Protein 6A0C (pdb70)

Structure (mmCIF, N/CA/C/O backbone):
data_6A0C
#
_entry.id   6A0C
#
_cell.length_a   38.835
_cell.length_b   14.133
_cell.length_c   57.920
_cell.angle_alpha   90.00
_cell.angle_beta   101.62
_cell.angle_gamma   90.00
#
_symmetry.space_group_name_H-M   'P 1 21 1'
#
loop_
_entity.id
_entity.type
_entity.pdbx_description
1 polymer 'collagen type III peptide'
2 non-polymer 1,2-ETHANEDIOL
3 non-polymer GLYCEROL
4 water water
#
loop_
_atom_site.group_PDB
_atom_site.id
_atom_site.type_symbol
_atom_site.label_atom_id
_atom_site.label_alt_id
_atom_site.label_comp_id
_atom_site.label_asym_id
_a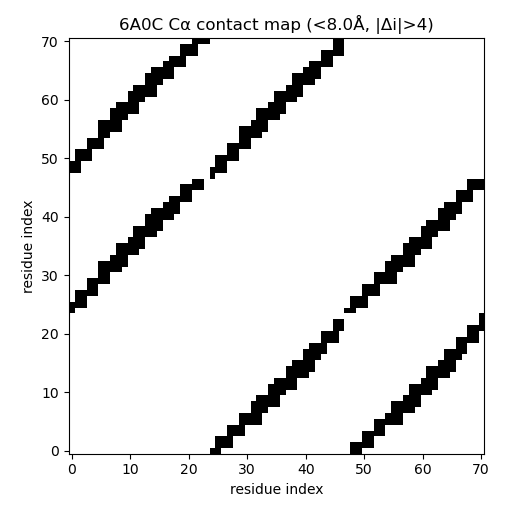tom_site.label_entity_id
_atom_site.label_seq_id
_atom_site.pdbx_PDB_ins_code
_atom_site.Cartn_x
_atom_site.Cartn_y
_atom_site.Cartn_z
_atom_site.occupancy
_atom_site.B_iso_or_equiv
_atom_site.auth_seq_id
_atom_site.auth_comp_id
_atom_site.auth_asym_id
_atom_site.auth_atom_id
_atom_site.pdbx_PDB_model_num
ATOM 1 N N . PRO A 1 1 ? 38.356 3.714 41.241 1.00 36.18 1 PRO A N 1
ATOM 2 C CA . PRO A 1 1 ? 37.606 2.737 40.448 1.00 32.10 1 PRO A CA 1
ATOM 3 C C . PRO A 1 1 ? 36.712 3.425 39.436 1.00 24.82 1 PRO A C 1
ATOM 4 O O . PRO A 1 1 ? 36.416 4.608 39.591 1.00 22.92 1 PRO A O 1
ATOM 16 N N . GLY A 1 3 ? 33.500 4.734 37.427 1.00 22.64 3 GLY A N 1
ATOM 17 C CA . GLY A 1 3 ? 32.231 5.224 37.908 1.00 18.35 3 GLY A CA 1
ATOM 18 C C . GLY A 1 3 ? 31.116 4.272 37.537 1.00 20.42 3 GLY A C 1
ATOM 19 O O . GLY A 1 3 ? 31.350 3.238 36.910 1.00 19.80 3 GLY A O 1
ATOM 20 N N . PRO A 1 4 ? 29.884 4.617 37.911 1.00 23.57 4 PRO A N 1
ATOM 21 C CA . PRO A 1 4 ? 28.743 3.770 37.584 1.00 19.76 4 PRO A CA 1
ATOM 22 C C . PRO A 1 4 ? 28.367 3.900 36.109 1.00 19.68 4 PRO A C 1
ATOM 23 O O . PRO A 1 4 ? 28.816 4.833 35.446 1.00 19.43 4 PRO A O 1
ATOM 35 N N . GLY A 1 6 ? 26.156 4.898 32.851 1.00 18.69 6 GLY A N 1
ATOM 36 C CA . GLY A 1 6 ? 25.282 6.019 32.583 1.00 22.57 6 GLY A CA 1
ATOM 37 C C . GLY A 1 6 ? 23.837 5.598 32.739 1.00 17.59 6 GLY A C 1
ATOM 38 O O . GLY A 1 6 ? 23.544 4.414 32.872 1.00 21.23 6 GLY A O 1
ATOM 39 N N . PRO A 1 7 ? 22.921 6.567 32.744 1.00 17.16 7 PRO A N 1
ATOM 40 C CA . PRO A 1 7 ? 21.499 6.226 32.861 1.00 18.52 7 PRO A CA 1
ATOM 41 C C . PRO A 1 7 ? 20.951 5.555 31.570 1.00 28.30 7 PRO A C 1
ATOM 42 O O . PRO A 1 7 ? 21.626 5.530 30.533 1.00 18.27 7 PRO A O 1
ATOM 54 N N . GLY A 1 9 ? 18.977 4.630 28.098 1.00 15.82 9 GLY A N 1
ATOM 55 C CA . GLY A 1 9 ? 18.583 5.389 26.930 1.00 15.31 9 GLY A CA 1
ATOM 56 C C . GLY A 1 9 ? 17.093 5.652 26.897 1.00 17.30 9 GLY A C 1
ATOM 57 O O . GLY A 1 9 ? 16.316 4.942 27.536 1.00 15.20 9 GLY A O 1
ATOM 58 N N . PHE A 1 10 ? 16.690 6.685 26.164 1.00 12.95 10 PHE A N 1
ATOM 59 C CA . PHE A 1 10 ? 15.273 6.932 25.945 1.00 13.85 10 PHE A CA 1
ATOM 60 C C . PHE A 1 10 ? 14.641 5.793 25.156 1.00 13.65 10 PHE A C 1
ATOM 61 O O . PHE A 1 10 ? 15.305 5.077 24.400 1.00 13.97 10 PHE A O 1
ATOM 69 N N . ARG A 1 11 ? 13.324 5.662 25.310 1.00 13.09 11 ARG A N 1
ATOM 70 C CA . ARG A 1 11 ? 12.554 4.755 24.468 1.00 13.37 11 ARG A CA 1
ATOM 71 C C . ARG A 1 11 ? 12.709 5.128 22.993 1.00 14.69 11 ARG A C 1
ATOM 72 O O . ARG A 1 11 ? 12.830 6.307 22.633 1.00 16.50 11 ARG A O 1
ATOM 80 N N . GLY A 1 12 ? 12.712 4.108 22.131 1.00 11.35 12 GLY A N 1
ATOM 81 C CA . GLY A 1 12 ? 12.821 4.319 20.703 1.00 16.62 12 GLY A CA 1
ATOM 82 C C . GLY A 1 12 ? 11.612 4.999 20.091 1.00 20.05 12 GLY A C 1
ATOM 83 O O . GLY A 1 12 ? 10.557 5.139 20.720 1.00 15.15 12 GLY A O 1
ATOM 84 N N . PRO A 1 13 ? 11.739 5.409 18.836 1.00 15.60 13 PRO A N 1
ATOM 85 C CA . PRO A 1 13 ? 10.643 6.116 18.172 1.00 23.16 13 PRO A CA 1
ATOM 86 C C . PRO A 1 13 ? 9.564 5.139 17.739 1.00 23.10 13 PRO A C 1
ATOM 87 O O . PRO A 1 13 ? 9.745 3.921 17.748 1.00 16.15 13 PRO A O 1
ATOM 91 N N . ALA A 1 14 ? 8.425 5.696 17.345 1.00 17.72 14 ALA A N 1
ATOM 92 C CA . ALA A 1 14 ? 7.370 4.862 16.797 1.00 17.32 14 ALA A CA 1
ATOM 93 C C . ALA A 1 14 ? 7.840 4.211 15.500 1.00 18.17 14 ALA A C 1
ATOM 94 O O . ALA A 1 14 ? 8.672 4.757 14.774 1.00 18.35 14 ALA A O 1
ATOM 96 N N . GLY A 1 15 ? 7.309 3.026 15.213 1.00 14.24 15 GLY A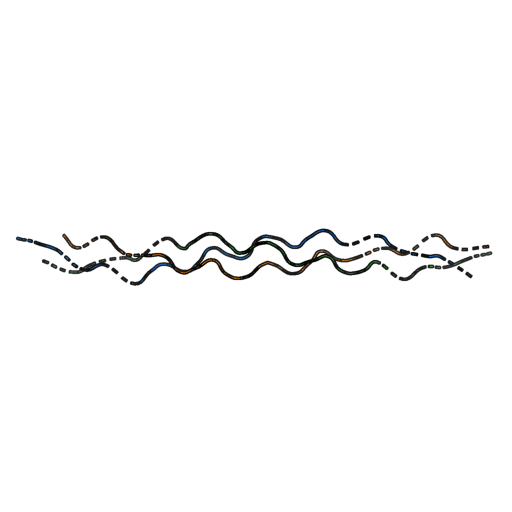 N 1
ATOM 97 C CA . GLY A 1 15 ? 7.549 2.398 13.938 1.00 14.27 15 GLY A CA 1
ATOM 98 C C . GLY A 1 15 ? 6.862 3.160 12.817 1.00 13.76 15 GLY A C 1
ATOM 99 O O . GLY A 1 15 ? 6.045 4.053 13.046 1.00 15.75 15 GLY A O 1
ATOM 100 N N . PRO A 1 16 ? 7.194 2.819 11.577 1.00 12.83 16 PRO A N 1
ATOM 101 C CA . PRO A 1 16 ? 6.550 3.475 10.438 1.00 11.56 16 PRO A CA 1
ATOM 102 C C . PRO A 1 16 ? 5.079 3.115 10.346 1.00 13.08 16 PRO A C 1
ATOM 103 O O . PRO A 1 16 ? 4.634 2.075 10.843 1.00 11.01 16 PRO A O 1
ATOM 107 N N . ASN A 1 17 ? 4.312 4.020 9.725 1.00 10.20 17 ASN A N 1
ATOM 108 C CA . ASN A 1 17 ? 2.941 3.716 9.347 1.00 10.64 17 ASN A CA 1
ATOM 109 C C . ASN A 1 17 ? 2.906 2.437 8.541 1.00 12.81 17 ASN A C 1
ATOM 110 O O . ASN A 1 17 ? 3.855 2.112 7.821 1.00 9.60 17 ASN A O 1
ATOM 115 N N . GLY A 1 18 ? 1.803 1.709 8.649 1.00 9.14 18 GLY A N 1
ATOM 116 C CA . GLY A 1 18 ? 1.619 0.556 7.792 1.00 8.33 18 GLY A CA 1
ATOM 117 C C . GLY A 1 18 ? 1.596 0.950 6.325 1.00 9.05 18 GLY A C 1
ATOM 118 O O . GLY A 1 18 ? 1.301 2.093 5.965 1.00 9.95 18 GLY A O 1
ATOM 119 N N . ILE A 1 19 ? 1.901 -0.010 5.455 1.00 7.28 19 ILE A N 1
ATOM 120 C CA . ILE A 1 19 ? 1.768 0.225 4.015 1.00 9.20 19 ILE A CA 1
ATOM 121 C C . ILE A 1 19 ? 0.289 0.318 3.652 1.00 8.11 19 ILE A C 1
ATOM 122 O O . ILE A 1 19 ? -0.577 -0.118 4.435 1.00 8.62 19 ILE A O 1
ATOM 127 N N . PRO A 1 20 ? -0.048 0.907 2.506 1.00 8.76 20 PRO A N 1
ATOM 128 C CA . PRO A 1 20 ? -1.446 0.942 2.065 1.00 9.41 20 PRO A CA 1
ATOM 129 C C . PRO A 1 20 ? -2.049 -0.446 1.940 1.00 11.08 20 PRO A C 1
ATOM 130 O O . PRO A 1 20 ? -1.361 -1.455 1.751 1.00 10.29 20 PRO A O 1
ATOM 134 N N . GLY A 1 21 ? -3.373 -0.488 2.041 1.00 9.49 21 GLY A N 1
ATOM 135 C CA . GLY A 1 21 ? -4.085 -1.706 1.793 1.00 8.55 21 GLY A CA 1
ATOM 136 C C . GLY A 1 21 ? -4.130 -2.059 0.318 1.00 9.52 21 GLY A C 1
ATOM 137 O O . GLY A 1 21 ? -3.594 -1.351 -0.553 1.00 10.13 21 GLY A O 1
ATOM 138 N N . PRO A 1 22 ? -4.765 -3.186 0.018 1.00 8.83 22 PRO A N 1
ATOM 139 C CA . PRO A 1 22 ? -4.917 -3.599 -1.370 1.00 8.37 22 PRO A CA 1
ATOM 140 C C . PRO A 1 22 ? -5.979 -2.752 -2.093 1.00 9.09 22 PRO A C 1
ATOM 141 O O . PRO A 1 22 ? -6.668 -1.933 -1.480 1.00 8.84 22 PRO A O 1
ATOM 153 N N . GLY A 1 24 ? -9.399 -1.469 -3.798 1.00 9.04 24 GLY A N 1
ATOM 154 C CA . GLY A 1 24 ? -10.769 -1.631 -3.368 1.00 10.76 24 GLY A CA 1
ATOM 155 C C . GLY A 1 24 ? -11.537 -2.512 -4.336 1.00 11.85 24 GLY A C 1
ATOM 156 O O . GLY A 1 24 ? -11.006 -2.923 -5.363 1.00 12.28 24 GLY A O 1
ATOM 157 N N . PRO A 1 25 ? -12.796 -2.806 -4.008 1.00 12.72 25 PRO A N 1
ATOM 158 C CA . PRO A 1 25 ? -13.629 -3.609 -4.900 1.00 12.34 25 PRO A CA 1
ATOM 159 C C . PRO A 1 25 ? -14.053 -2.858 -6.162 1.00 12.95 25 PRO A C 1
ATOM 160 O O . PRO A 1 25 ? -13.991 -1.624 -6.214 1.00 14.29 25 PRO A O 1
ATOM 172 N N . GLY A 1 27 ? -16.365 -0.985 -8.751 1.00 23.11 27 GLY A N 1
ATOM 173 C CA . GLY A 1 27 ? -17.459 -0.060 -8.523 1.00 26.13 27 GLY A CA 1
ATOM 174 C C . GLY A 1 27 ? -18.810 -0.653 -8.866 1.00 30.19 27 GLY A C 1
ATOM 175 O O . GLY A 1 27 ? -18.893 -1.754 -9.408 1.00 29.50 27 GLY A O 1
ATOM 176 N N . PRO A 1 28 ? -19.877 0.073 -8.550 1.00 34.80 28 PRO A N 1
ATOM 177 C CA . PRO A 1 28 ? -21.223 -0.398 -8.890 1.00 48.04 28 PRO A CA 1
ATOM 178 C C . PRO A 1 28 ? -21.479 -0.288 -10.380 1.00 39.30 28 PRO A C 1
ATOM 179 O O . PRO A 1 28 ? -20.814 0.493 -11.081 1.00 38.36 28 PRO A O 1
ATOM 190 N N . GLY A 1 30 ? -22.598 0.869 -13.882 1.00 59.34 30 GLY A N 1
ATOM 191 C CA . GLY A 1 30 ? -22.817 2.216 -14.375 1.00 52.70 30 GLY A CA 1
ATOM 192 C C . GLY A 1 30 ? -21.593 2.782 -15.070 1.00 76.68 30 GLY A C 1
ATOM 193 O O . GLY A 1 30 ? -21.213 2.332 -16.153 1.00 92.35 30 GLY A O 1
ATOM 194 N N . PRO B 1 1 ? 39.423 7.847 43.854 1.00 52.83 1 PRO B N 1
ATOM 195 C CA . PRO B 1 1 ? 37.966 7.901 43.997 1.00 42.80 1 PRO B CA 1
ATOM 196 C C . PRO B 1 1 ? 37.262 7.284 42.808 1.00 42.82 1 PRO B C 1
ATOM 197 O O . PRO B 1 1 ? 37.884 7.035 41.777 1.00 47.21 1 PRO B O 1
ATOM 209 N N . GLY B 1 3 ? 34.950 7.271 39.559 1.00 32.00 3 GLY B N 1
ATOM 210 C CA . GLY B 1 3 ? 34.727 8.219 38.488 1.00 32.41 3 GLY B CA 1
ATOM 211 C C . GLY B 1 3 ? 33.278 8.612 38.308 1.00 39.02 3 GLY B C 1
ATOM 212 O O . GLY B 1 3 ? 32.396 8.129 39.023 1.00 28.89 3 GLY B O 1
ATOM 213 N N . PRO B 1 4 ? 33.019 9.501 37.343 1.00 32.86 4 PRO B N 1
ATOM 214 C CA . PRO B 1 4 ? 31.658 9.968 37.062 1.00 31.65 4 PRO B CA 1
ATOM 215 C C . PRO B 1 4 ? 30.838 8.899 36.349 1.00 29.95 4 PRO B C 1
ATOM 216 O O . PRO B 1 4 ? 31.384 7.861 35.982 1.00 27.40 4 PRO B O 1
ATOM 228 N N . GLY B 1 6 ? 29.026 6.902 33.355 1.00 23.52 6 GLY B N 1
ATOM 229 C CA . GLY B 1 6 ? 29.251 6.731 31.936 1.00 23.53 6 GLY B CA 1
ATOM 230 C C . GLY B 1 6 ? 28.238 7.544 31.161 1.00 24.46 6 GLY B C 1
ATOM 231 O O . GLY B 1 6 ? 27.331 8.122 31.751 1.00 22.79 6 GLY B O 1
ATOM 232 N N . PRO B 1 7 ? 28.391 7.596 29.834 1.00 27.92 7 PRO B N 1
ATOM 233 C CA . PRO B 1 7 ? 27.427 8.253 28.949 1.00 25.28 7 PRO B CA 1
ATOM 234 C C . PRO B 1 7 ? 26.062 7.582 29.054 1.00 25.91 7 PRO B C 1
ATOM 235 O O . PRO B 1 7 ? 25.981 6.411 29.421 1.00 19.21 7 PRO B O 1
ATOM 247 N N . GLY B 1 9 ? 22.706 5.667 27.846 1.00 19.96 9 GLY B N 1
ATOM 248 C CA . GLY B 1 9 ? 22.494 4.635 26.858 1.00 19.20 9 GLY B CA 1
ATOM 249 C C . GLY B 1 9 ? 21.943 5.240 25.589 1.00 22.99 9 GLY B C 1
ATOM 250 O O . GLY B 1 9 ? 21.398 6.347 25.607 1.00 22.14 9 GLY B O 1
ATOM 251 N N . PHE B 1 10 ? 22.091 4.519 24.483 1.00 21.32 10 PHE B N 1
ATOM 252 C CA . PHE B 1 10 ? 21.523 4.975 23.226 1.00 19.70 10 PHE B CA 1
ATOM 253 C C . PHE B 1 10 ? 20.004 4.788 23.222 1.00 17.66 10 PHE B C 1
ATOM 254 O O . PHE B 1 10 ? 19.445 3.985 23.975 1.00 17.15 10 PHE B O 1
ATOM 262 N N . ARG B 1 11 ? 19.337 5.565 22.372 1.00 18.03 11 ARG B N 1
ATOM 263 C CA . ARG B 1 11 ? 17.887 5.461 22.251 1.00 18.13 11 ARG B CA 1
ATOM 264 C C . ARG B 1 11 ? 17.498 4.053 21.805 1.00 15.52 11 ARG B C 1
ATOM 265 O O . ARG B 1 11 ? 18.256 3.359 21.124 1.00 20.89 11 ARG B O 1
ATOM 273 N N . GLY B 1 12 ? 16.303 3.627 22.206 1.00 16.36 12 GLY B N 1
ATOM 274 C CA . GLY B 1 12 ? 15.809 2.318 21.852 1.00 13.42 12 GLY B CA 1
ATOM 275 C C . GLY B 1 12 ? 15.555 2.170 20.364 1.00 16.53 12 GLY B C 1
ATOM 276 O O . GLY B 1 12 ? 15.533 3.146 19.604 1.00 15.96 12 GLY B O 1
ATOM 277 N N . PRO B 1 13 ? 15.362 0.933 19.916 1.00 15.52 13 PRO B N 1
ATOM 278 C CA . PRO B 1 13 ? 15.030 0.711 18.510 1.00 13.69 13 PRO B CA 1
ATOM 279 C C . PRO B 1 13 ? 13.643 1.231 18.191 1.00 16.85 13 PRO B C 1
ATOM 280 O O . PRO B 1 13 ? 12.778 1.368 19.057 1.00 12.11 13 PRO B O 1
ATOM 284 N N . ALA B 1 14 ? 13.434 1.509 16.907 1.00 15.80 14 ALA B N 1
ATOM 285 C CA . ALA B 1 14 ? 12.109 1.897 16.464 1.00 15.35 14 ALA B CA 1
ATOM 286 C C . ALA B 1 14 ? 11.129 0.752 16.689 1.00 14.32 14 ALA B C 1
ATOM 287 O O . ALA B 1 14 ? 11.498 -0.429 16.698 1.00 14.87 14 ALA B O 1
ATOM 289 N N . GLY B 1 15 ? 9.867 1.110 16.893 1.00 12.81 15 GLY B N 1
ATOM 290 C CA . GLY B 1 15 ? 8.830 0.127 17.073 1.00 13.86 15 GLY B CA 1
ATOM 291 C C . GLY B 1 15 ? 8.481 -0.600 15.790 1.00 11.67 15 GLY B C 1
ATOM 292 O O . GLY B 1 15 ? 8.966 -0.277 14.696 1.00 12.65 15 GLY B O 1
ATOM 293 N N . PRO B 1 16 ? 7.626 -1.611 15.916 1.00 15.66 16 PRO B N 1
ATOM 294 C CA . PRO B 1 16 ? 7.210 -2.392 14.748 1.00 15.11 16 PRO B CA 1
ATOM 295 C C . PRO B 1 16 ? 6.426 -1.554 13.752 1.00 13.39 16 PRO B C 1
ATOM 296 O O . PRO B 1 16 ? 5.858 -0.508 14.079 1.00 12.58 16 PRO B O 1
ATOM 300 N N . ASN B 1 17 ? 6.401 -2.043 12.509 1.00 10.40 17 ASN B N 1
ATOM 301 C CA . ASN B 1 17 ? 5.520 -1.491 11.484 1.00 9.51 17 ASN B CA 1
ATOM 302 C C . ASN B 1 17 ? 4.087 -1.399 11.973 1.00 9.25 17 ASN B C 1
ATOM 303 O O . ASN B 1 17 ? 3.581 -2.317 12.625 1.00 11.88 17 ASN B O 1
ATOM 308 N N . GLY B 1 18 ? 3.396 -0.329 11.579 1.00 9.28 18 GLY B N 1
ATOM 309 C CA . GLY B 1 18 ? 1.953 -0.307 11.713 1.00 10.17 18 GLY B CA 1
ATOM 310 C C . GLY B 1 18 ? 1.295 -1.378 10.863 1.00 9.64 18 GLY B C 1
ATOM 311 O O . GLY B 1 18 ? 1.883 -1.923 9.923 1.00 11.15 18 GLY B O 1
ATOM 312 N N . ILE B 1 19 ? 0.054 -1.698 11.209 1.00 9.44 19 ILE B N 1
ATOM 313 C CA . ILE B 1 19 ? -0.669 -2.708 10.451 1.00 10.40 19 ILE B CA 1
ATOM 314 C C . ILE B 1 19 ? -0.988 -2.131 9.076 1.00 10.95 19 ILE B C 1
ATOM 315 O O . ILE B 1 19 ? -1.146 -0.907 8.924 1.00 10.71 19 ILE B O 1
ATOM 320 N N . PRO B 1 20 ? -1.039 -2.951 8.033 1.00 8.63 20 PRO B N 1
ATOM 321 C CA . PRO B 1 20 ? -1.367 -2.415 6.708 1.00 8.68 20 PRO B CA 1
ATOM 322 C C . PRO B 1 20 ? -2.772 -1.836 6.697 1.00 9.02 20 PRO B C 1
ATOM 323 O O . PRO B 1 20 ? -3.616 -2.152 7.540 1.00 11.90 20 PRO B O 1
ATOM 327 N N . GLY B 1 21 ? -2.995 -0.935 5.745 1.00 10.13 21 GLY B N 1
ATOM 328 C CA . GLY B 1 21 ? -4.246 -0.242 5.619 1.00 9.76 21 GLY B CA 1
ATOM 329 C C . GLY B 1 21 ? -5.341 -1.154 5.112 1.00 11.31 21 GLY B C 1
ATOM 330 O O . GLY B 1 21 ? -5.103 -2.280 4.656 1.00 12.17 21 GLY B O 1
ATOM 331 N N . PRO B 1 22 ? -6.582 -0.679 5.197 1.00 11.62 22 PRO B N 1
ATOM 332 C CA . PRO B 1 22 ? -7.742 -1.410 4.699 1.00 13.28 22 PRO B CA 1
ATOM 333 C C . PRO B 1 22 ? -7.802 -1.378 3.175 1.00 12.24 22 PRO B C 1
ATOM 334 O O . PRO B 1 22 ? -7.105 -0.578 2.544 1.00 11.42 22 PRO B O 1
ATOM 346 N N . GLY B 1 24 ? -8.962 -0.378 -0.463 1.00 11.55 24 GLY B N 1
ATOM 347 C CA . GLY B 1 24 ? -9.314 0.941 -0.948 1.00 17.02 24 GLY B CA 1
ATOM 348 C C . GLY B 1 24 ? -10.797 1.144 -1.165 1.00 13.83 24 GLY B C 1
ATOM 349 O O . GLY B 1 24 ? -11.583 0.210 -1.041 1.00 14.54 24 GLY B O 1
ATOM 350 N N . PRO B 1 25 ? -11.1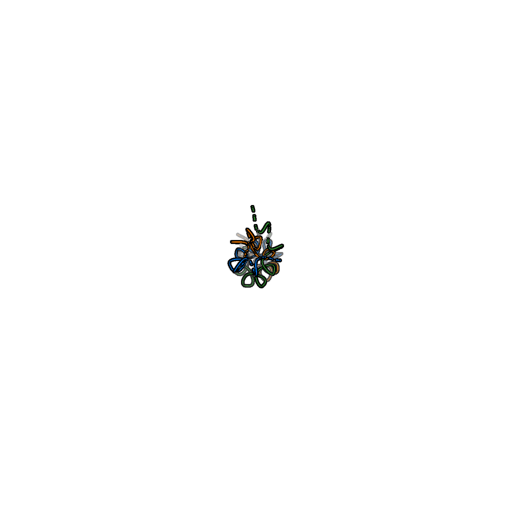82 2.372 -1.527 1.00 13.67 25 PRO B N 1
ATOM 351 C CA . PRO B 1 25 ? -12.574 2.673 -1.863 1.00 14.95 25 PRO B CA 1
ATOM 352 C C . PRO B 1 25 ? -13.046 1.863 -3.065 1.00 13.62 25 PRO B C 1
ATOM 353 O O . PRO B 1 25 ? -12.249 1.422 -3.895 1.00 12.31 25 PRO B O 1
ATOM 365 N N . GLY B 1 27 ? -14.450 1.295 -6.750 1.00 13.12 27 GLY B N 1
ATOM 366 C CA . GLY B 1 27 ? -14.179 2.021 -7.969 1.00 13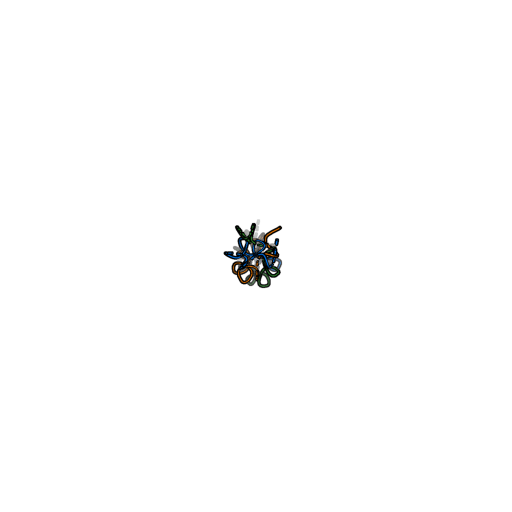.10 27 GLY B CA 1
ATOM 367 C C . GLY B 1 27 ? -15.328 2.912 -8.390 1.00 14.27 27 GLY B C 1
ATOM 368 O O . GLY B 1 27 ? -16.419 2.842 -7.818 1.00 15.09 27 GLY B O 1
ATOM 369 N N . PRO B 1 28 ? -15.096 3.744 -9.413 1.00 15.31 28 PRO B N 1
ATOM 370 C CA . PRO B 1 28 ? -16.149 4.570 -10.013 1.00 17.38 28 PRO B CA 1
ATOM 371 C C . PRO B 1 28 ? -17.330 3.738 -10.528 1.00 20.46 28 PRO B C 1
ATOM 372 O O . PRO B 1 28 ? -17.200 2.553 -10.856 1.00 17.29 28 PRO B O 1
ATOM 384 N N . PRO C 1 1 ? 43.876 11.495 38.482 1.00 47.84 1 PRO C N 1
ATOM 385 C CA . PRO C 1 1 ? 43.615 11.031 39.850 0.00 42.78 1 PRO C CA 1
ATOM 386 C C . PRO C 1 1 ? 42.152 10.643 40.116 1.00 42.96 1 PRO C C 1
ATOM 387 O O . PRO C 1 1 ? 41.947 9.647 40.815 1.00 40.05 1 PRO C O 1
ATOM 399 N N . GLY C 1 3 ? 38.641 8.797 39.253 1.00 30.85 3 GLY C N 1
ATOM 400 C CA . GLY C 1 3 ? 38.431 7.545 38.554 1.00 29.97 3 GLY C CA 1
ATOM 401 C C . GLY C 1 3 ? 37.876 7.775 37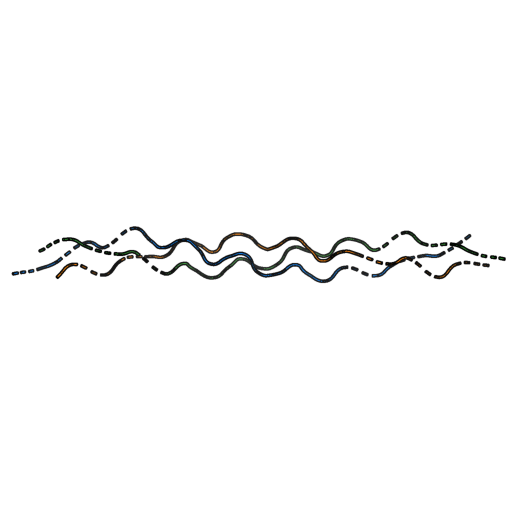.164 1.00 33.23 3 GLY C C 1
ATOM 402 O O . GLY C 1 3 ? 37.319 8.834 36.885 1.00 37.01 3 GLY C O 1
ATOM 403 N N . PRO C 1 4 ? 38.029 6.785 36.279 1.00 30.49 4 PRO C N 1
ATOM 404 C CA . PRO C 1 4 ? 37.441 6.895 34.940 1.00 30.29 4 PRO C CA 1
ATOM 405 C C . PRO C 1 4 ? 35.919 6.855 34.997 1.00 29.30 4 PRO C C 1
ATOM 406 O O . PRO C 1 4 ? 35.349 6.326 35.948 1.00 26.05 4 PRO C O 1
ATOM 418 N N . GLY C 1 6 ? 32.215 5.488 34.160 1.00 23.68 6 GLY C N 1
ATOM 419 C CA . GLY C 1 6 ? 31.695 4.156 33.932 1.00 22.84 6 GLY C CA 1
ATOM 420 C C . GLY C 1 6 ? 31.370 3.909 32.475 1.00 22.54 6 GLY C C 1
ATOM 421 O O . GLY C 1 6 ? 31.553 4.781 31.630 1.00 23.15 6 GLY C O 1
ATOM 422 N N . PRO C 1 7 ? 30.891 2.703 32.165 1.00 24.26 7 PRO C N 1
ATOM 423 C CA . PRO C 1 7 ? 30.487 2.368 30.797 1.00 29.75 7 PRO C CA 1
ATOM 424 C C . PRO C 1 7 ? 29.203 3.094 30.397 1.00 30.37 7 PRO C C 1
ATOM 425 O O . PRO C 1 7 ? 28.539 3.678 31.257 1.00 22.49 7 PRO C O 1
ATOM 437 N N . GLY C 1 9 ? 25.294 3.742 29.400 1.00 26.23 9 GLY C N 1
ATOM 438 C CA . GLY C 1 9 ? 24.070 3.234 29.992 1.00 24.48 9 GLY C CA 1
ATOM 439 C C . GLY C 1 9 ? 23.398 2.155 29.172 1.00 36.03 9 GLY C C 1
ATOM 440 O O . GLY C 1 9 ? 23.740 1.931 28.004 1.00 27.16 9 GLY C O 1
ATOM 441 N N . PHE C 1 10 ? 22.426 1.488 29.787 1.00 24.98 10 PHE C N 1
ATOM 442 C CA . PHE C 1 10 ? 21.676 0.457 29.088 1.00 33.34 10 PHE C CA 1
ATOM 443 C C . PHE C 1 10 ? 20.838 1.073 27.976 1.00 39.30 10 PHE C C 1
ATOM 444 O O . PHE C 1 10 ? 20.216 2.124 28.154 1.00 25.04 10 PHE C O 1
ATOM 452 N N . ARG C 1 11 ? 20.823 0.411 26.821 1.00 30.45 11 ARG C N 1
ATOM 453 C CA . ARG C 1 11 ? 20.009 0.884 25.711 1.00 21.01 11 ARG C CA 1
ATOM 454 C C . ARG C 1 11 ? 18.537 0.947 26.116 1.00 19.00 11 ARG C C 1
ATOM 455 O O . ARG C 1 11 ? 18.066 0.171 26.953 1.00 22.93 11 ARG C O 1
ATOM 463 N N . GLY C 1 12 ? 17.814 1.904 25.531 1.00 15.78 12 GLY C N 1
ATOM 464 C CA . GLY C 1 12 ? 16.414 2.098 25.832 1.00 16.74 12 GLY C CA 1
ATOM 465 C C . GLY C 1 12 ? 15.519 1.022 25.245 1.00 14.43 12 GLY C C 1
ATOM 466 O O . GLY C 1 12 ? 15.923 0.252 24.367 1.00 15.65 12 GLY C O 1
ATOM 467 N N . PRO C 1 13 ? 14.272 0.957 25.712 1.00 13.73 13 PRO C N 1
ATOM 468 C CA . PRO C 1 13 ? 13.305 0.001 25.165 1.00 14.52 13 PRO C CA 1
ATOM 469 C C . PRO C 1 13 ? 12.818 0.424 23.784 1.00 13.91 13 PRO C C 1
ATOM 470 O O . PRO C 1 13 ? 12.948 1.579 23.365 1.00 13.24 13 PRO C O 1
ATOM 474 N N . ALA C 1 14 ? 12.214 -0.534 23.089 1.00 14.93 14 ALA C N 1
ATOM 475 C CA . ALA C 1 14 ? 11.695 -0.250 21.757 1.00 14.80 14 ALA C CA 1
ATOM 476 C C . ALA C 1 14 ? 10.507 0.709 21.805 1.00 17.58 14 ALA C C 1
ATOM 477 O O . ALA C 1 14 ? 9.805 0.837 22.814 1.00 16.74 14 ALA C O 1
ATOM 479 N N . GLY C 1 15 ? 10.280 1.382 20.679 1.00 15.96 15 GLY C N 1
ATOM 480 C CA . GLY C 1 15 ? 9.174 2.292 20.565 1.00 16.67 15 GLY C CA 1
ATOM 481 C C . GLY C 1 15 ? 7.879 1.566 20.284 1.00 16.80 15 GLY C C 1
ATOM 482 O O . GLY C 1 15 ? 7.834 0.350 20.100 1.00 14.79 15 GLY C O 1
ATOM 483 N N . PRO C 1 16 ? 6.798 2.329 20.247 1.00 15.88 16 PRO C N 1
ATOM 484 C CA . PRO C 1 16 ? 5.483 1.732 19.992 1.00 19.64 16 PRO C CA 1
ATOM 485 C C . PRO C 1 16 ? 5.308 1.330 18.530 1.00 17.25 16 PRO C C 1
ATOM 486 O O . PRO C 1 16 ? 6.039 1.767 17.637 1.00 15.09 16 PRO C O 1
ATOM 490 N N . ASN C 1 17 ? 4.311 0.473 18.295 1.00 18.97 17 ASN C N 1
ATOM 491 C CA . ASN C 1 17 ? 3.934 0.131 16.929 1.00 12.69 17 ASN C CA 1
ATOM 492 C C . ASN C 1 17 ? 3.513 1.388 16.177 1.00 13.21 17 ASN C C 1
ATOM 493 O O . ASN C 1 17 ? 2.977 2.342 16.751 1.00 17.87 17 ASN C O 1
ATOM 498 N N . GLY C 1 18 ? 3.756 1.390 14.872 1.00 12.16 18 GLY C N 1
ATOM 499 C CA . GLY C 1 18 ? 3.259 2.461 14.038 1.00 11.17 18 GLY C CA 1
ATOM 500 C C . GLY C 1 18 ? 1.748 2.424 13.915 1.00 14.6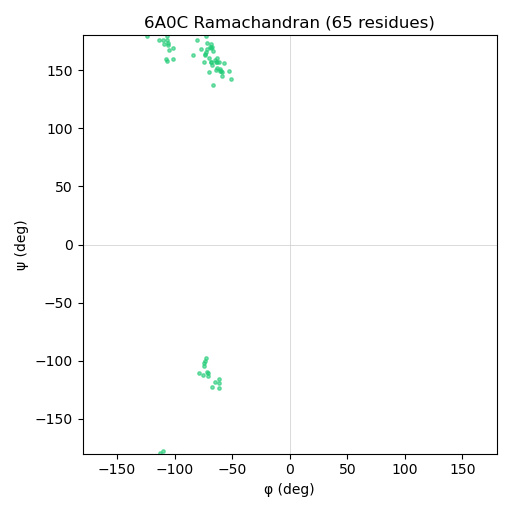9 18 GLY C C 1
ATOM 501 O O . GLY C 1 18 ? 1.060 1.506 14.366 1.00 13.13 18 GLY C O 1
ATOM 502 N N . ILE C 1 19 ? 1.215 3.471 13.299 1.00 11.33 19 ILE C N 1
ATOM 503 C CA . ILE C 1 19 ? -0.230 3.566 13.123 1.00 11.85 19 ILE C CA 1
ATOM 504 C C . ILE C 1 19 ? -0.657 2.787 11.876 1.00 10.57 19 ILE C C 1
ATOM 505 O O . ILE C 1 19 ? 0.187 2.461 11.025 1.00 10.99 19 ILE C O 1
ATOM 510 N N . PRO C 1 20 ? -1.944 2.4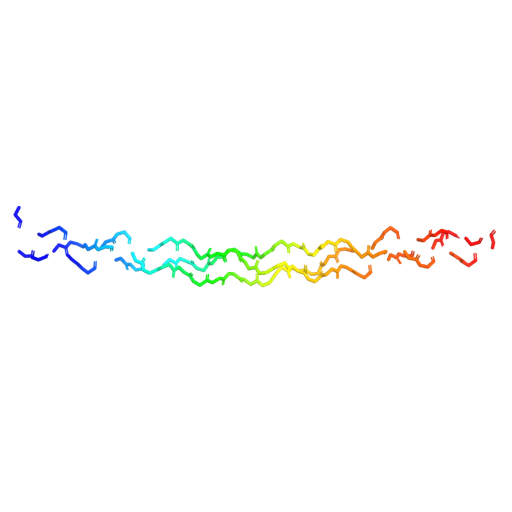61 11.729 1.00 11.02 20 PRO C N 1
ATOM 511 C CA . PRO C 1 20 ? -2.380 1.712 10.542 1.00 9.75 2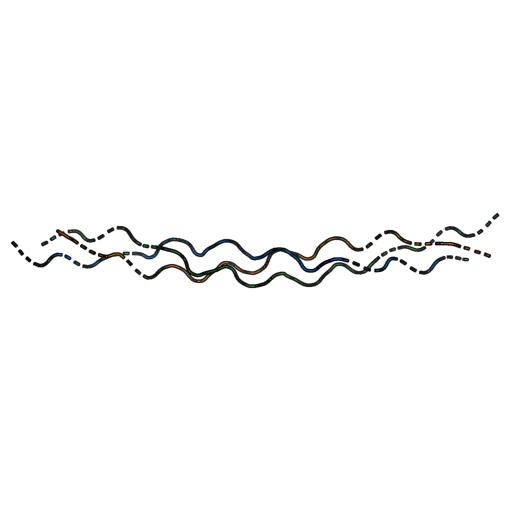0 PRO C CA 1
ATOM 512 C C . PRO C 1 20 ? -2.101 2.470 9.253 1.00 15.39 20 PRO C C 1
ATOM 513 O O . PRO C 1 20 ? -2.117 3.702 9.215 1.00 11.23 20 PRO C O 1
ATOM 517 N N . GLY C 1 21 ? -1.855 1.714 8.186 1.00 10.57 21 GLY C N 1
ATOM 518 C CA . GLY C 1 21 ? -1.654 2.294 6.882 1.00 8.44 21 GLY C CA 1
ATOM 519 C C . GLY C 1 21 ? -2.926 2.886 6.318 1.00 8.21 21 GLY C C 1
ATOM 520 O O . GLY C 1 21 ? -4.024 2.714 6.857 1.00 10.81 21 GLY C O 1
ATOM 521 N N . PRO C 1 22 ? -2.793 3.627 5.214 1.00 8.93 22 PRO C N 1
ATOM 522 C CA . PRO C 1 22 ? -3.929 4.239 4.533 1.00 9.25 22 PRO C CA 1
ATOM 523 C C . PRO C 1 22 ? -4.678 3.236 3.668 1.00 9.92 22 PRO C C 1
ATOM 524 O O . PRO C 1 22 ? -4.203 2.135 3.386 1.00 9.46 22 PRO C O 1
ATOM 536 N N . GLY C 1 24 ? -6.055 1.427 0.349 1.00 9.93 24 GLY C N 1
ATOM 537 C CA . GLY C 1 24 ? -5.431 1.143 -0.931 1.00 10.69 24 GLY C CA 1
ATOM 538 C C . GLY C 1 24 ? -6.030 2.014 -2.031 1.00 11.46 24 GLY C C 1
ATOM 539 O O . GLY C 1 24 ? -6.883 2.880 -1.773 1.00 11.91 24 GLY C O 1
ATOM 540 N N . PRO C 1 25 ? -5.566 1.810 -3.270 1.00 10.62 25 PRO C N 1
ATOM 541 C CA . PRO C 1 25 ? -6.137 2.537 -4.414 1.00 9.49 25 PRO C CA 1
ATOM 542 C C . PRO C 1 25 ? -7.614 2.223 -4.602 1.00 12.78 25 PRO C C 1
ATOM 543 O O . PRO C 1 25 ? -8.081 1.150 -4.197 1.00 11.27 25 PRO C O 1
ATOM 555 N N . GLY C 1 27 ? -10.818 0.846 -6.377 1.00 10.16 27 GLY C N 1
ATOM 556 C CA . GLY C 1 27 ? -11.025 -0.321 -7.205 1.00 10.99 27 GLY C CA 1
ATOM 557 C C . GLY C 1 27 ? -11.280 0.016 -8.658 1.00 12.12 27 GLY C C 1
ATOM 558 O O . GLY C 1 27 ? -11.367 1.192 -9.022 1.00 11.34 27 GLY C O 1
ATOM 559 N N . PRO C 1 28 ? -11.400 -1.016 -9.495 1.00 11.88 28 PRO C N 1
ATOM 560 C CA . PRO C 1 28 ? -11.709 -0.821 -10.911 1.00 11.85 28 PRO C CA 1
ATOM 561 C C . PRO C 1 28 ? -13.095 -0.215 -11.116 1.00 13.81 28 PRO C C 1
ATOM 562 O O . PRO C 1 28 ? -13.964 -0.342 -10.255 1.00 13.96 28 PRO C O 1
ATOM 574 N N . GLY C 1 30 ? -16.888 0.104 -12.326 1.00 22.83 30 GLY C N 1
ATOM 575 C CA . GLY C 1 30 ? -17.920 -0.918 -12.320 1.00 30.42 30 GLY C CA 1
ATOM 576 C C . GLY C 1 30 ? -18.573 -1.145 -13.669 1.00 45.39 30 GLY C C 1
ATOM 577 O O . GLY C 1 30 ? -17.939 -1.634 -14.603 1.00 44.16 30 GLY C O 1
#

Radius of gyration: 22.8 Å; Cα contacts (8 Å, |Δi|>4): 237; chains: 3; bounding box: 66×15×58 Å

Sequence (71 aa):
PGPGPGFRGPAGPNGIPGPGPGPGPGPGPGFRGPAGPNGIPGPGPGPPGPGPGFRGPAGPNGIPGPGPGPG

B-factor: mean 24.24, std 13.35, range [6.24, 92.35]

Solvent-accessible surface area: 5787 Å² total

Foldseek 3Di:
DDDDDDDDDDDDDDDDDDDDDDDD/DDDDDDDDDDDDDDDDDDDDDPD/DDDDDDDDDDDDDDDDDDDDDDDD

Secondary structure (DSSP, 8-state):
------PPPPPPPPPPP-------/------PPPPPPPPPPPP-----/------PPPPP-PPPPPP------